Protein AF-A0A8J9T1Z0-F1 (afdb_monomer)

Organism: Phaeodactylum tricornutum (NCBI:txid2850)

Structure (mmCIF, N/CA/C/O backbone):
data_AF-A0A8J9T1Z0-F1
#
_entry.id   AF-A0A8J9T1Z0-F1
#
loop_
_atom_site.group_PDB
_atom_site.id
_atom_site.type_symbol
_atom_site.label_atom_id
_atom_site.label_alt_id
_atom_site.label_comp_id
_atom_site.label_asym_id
_atom_site.label_entity_id
_atom_site.label_seq_id
_atom_site.pdbx_PDB_ins_code
_atom_site.Cartn_x
_atom_site.Cartn_y
_atom_site.Cartn_z
_atom_site.occupancy
_atom_site.B_iso_or_equiv
_atom_site.auth_seq_id
_atom_site.auth_comp_id
_atom_site.auth_asym_id
_atom_site.auth_atom_id
_atom_site.pdbx_PDB_model_num
ATOM 1 N N . MET A 1 1 ? -15.928 12.751 5.047 1.00 44.53 1 MET A N 1
ATOM 2 C CA . MET A 1 1 ? -15.311 11.433 4.770 1.00 44.53 1 MET A CA 1
ATOM 3 C C . MET A 1 1 ? -16.277 10.683 3.867 1.00 44.53 1 MET A C 1
ATOM 5 O O . MET A 1 1 ? -17.311 10.266 4.357 1.00 44.53 1 MET A O 1
ATOM 9 N N . GLY A 1 2 ? -16.036 10.655 2.553 1.00 60.00 2 GLY A N 1
ATOM 10 C CA . GLY A 1 2 ? -17.074 10.353 1.551 1.00 60.00 2 GLY A CA 1
ATOM 11 C C . GLY A 1 2 ? -16.648 9.353 0.478 1.00 60.00 2 GLY A C 1
ATOM 12 O O . GLY A 1 2 ? -17.014 9.526 -0.676 1.00 60.00 2 GLY A O 1
ATOM 13 N N . PHE A 1 3 ? -15.848 8.345 0.841 1.00 66.69 3 PHE A N 1
ATOM 14 C CA . PHE A 1 3 ? -15.470 7.265 -0.082 1.00 66.69 3 PHE A CA 1
ATOM 15 C C . PHE A 1 3 ? -16.540 6.177 -0.177 1.00 66.69 3 PHE A C 1
ATOM 17 O O . PHE A 1 3 ? -16.734 5.604 -1.241 1.00 66.69 3 PHE A O 1
ATOM 24 N N . LEU A 1 4 ? -17.263 5.921 0.914 1.00 70.19 4 LEU A N 1
ATOM 25 C CA . LEU A 1 4 ? -18.375 4.978 0.958 1.00 70.19 4 LEU A CA 1
ATOM 26 C C . LEU A 1 4 ? -19.658 5.766 1.205 1.00 70.19 4 LEU A C 1
ATOM 28 O O . LEU A 1 4 ? -19.759 6.481 2.201 1.00 70.19 4 LEU A O 1
ATOM 32 N N . LYS A 1 5 ? -20.610 5.671 0.273 1.00 67.06 5 LYS A N 1
ATOM 33 C CA . LYS A 1 5 ? -21.947 6.269 0.432 1.00 67.06 5 LYS A CA 1
ATOM 34 C C . LYS A 1 5 ? -22.841 5.437 1.349 1.00 67.06 5 LYS A C 1
ATOM 36 O O . LYS A 1 5 ? -23.715 5.991 1.999 1.00 67.06 5 LYS A O 1
ATOM 41 N N . ASP A 1 6 ? -22.593 4.133 1.386 1.00 72.19 6 ASP A N 1
ATOM 42 C CA . ASP A 1 6 ? -23.284 3.165 2.224 1.00 72.19 6 ASP A CA 1
ATOM 43 C C . ASP A 1 6 ? -22.235 2.341 2.979 1.00 72.19 6 ASP A C 1
ATOM 45 O O . ASP A 1 6 ? -21.315 1.788 2.377 1.00 72.19 6 ASP A O 1
ATOM 49 N N . THR A 1 7 ? -22.335 2.314 4.304 1.00 71.62 7 THR A N 1
ATOM 50 C CA . THR A 1 7 ? -21.419 1.585 5.191 1.00 71.62 7 THR A CA 1
ATOM 51 C C . THR A 1 7 ? -21.951 0.207 5.590 1.00 71.62 7 THR A C 1
ATOM 53 O O . THR A 1 7 ? -21.254 -0.530 6.280 1.00 71.62 7 THR A O 1
ATOM 56 N N . THR A 1 8 ? -23.154 -0.166 5.143 1.00 70.56 8 THR A N 1
ATOM 57 C CA . THR A 1 8 ? -23.845 -1.415 5.518 1.00 70.56 8 THR A CA 1
ATOM 58 C C . THR A 1 8 ? -23.089 -2.672 5.075 1.00 70.56 8 THR A C 1
ATOM 60 O O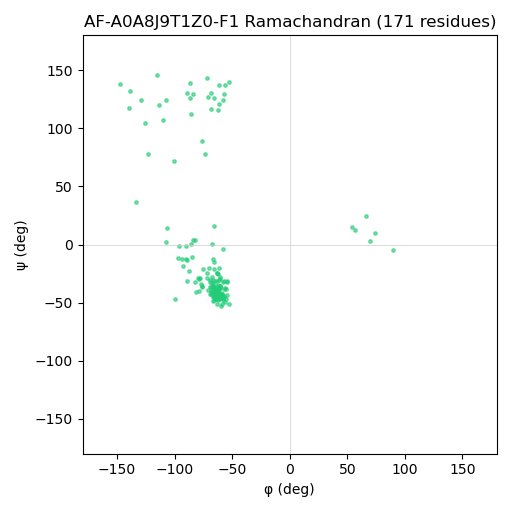 . THR A 1 8 ? -23.220 -3.726 5.684 1.00 70.56 8 THR A O 1
ATOM 63 N N . GLN A 1 9 ? -22.250 -2.569 4.040 1.00 71.38 9 GLN A N 1
ATOM 64 C CA . GLN A 1 9 ? -21.501 -3.699 3.471 1.00 71.38 9 GLN A CA 1
ATOM 65 C C . GLN A 1 9 ? -20.003 -3.683 3.819 1.00 71.38 9 GLN A C 1
ATOM 67 O O . GLN A 1 9 ? -19.216 -4.406 3.204 1.00 71.38 9 GLN A O 1
ATOM 72 N N . ILE A 1 10 ? -19.576 -2.870 4.795 1.00 78.62 10 ILE A N 1
ATOM 73 C CA . ILE A 1 10 ? -18.157 -2.781 5.195 1.00 78.62 10 ILE A CA 1
ATOM 74 C C . ILE A 1 10 ? -17.591 -4.154 5.577 1.00 78.62 10 ILE A C 1
ATOM 76 O O . ILE A 1 10 ? -16.461 -4.471 5.195 1.00 78.62 10 ILE A O 1
ATOM 80 N N . ASP A 1 11 ? -18.385 -4.988 6.247 1.00 82.75 11 ASP A N 1
ATOM 81 C CA . ASP A 1 11 ? -17.966 -6.321 6.693 1.00 82.75 11 ASP A CA 1
ATOM 82 C C . ASP A 1 11 ? -17.616 -7.258 5.526 1.00 82.75 11 ASP A C 1
ATOM 84 O O . ASP A 1 11 ? -16.784 -8.152 5.671 1.00 82.75 11 ASP A O 1
ATOM 88 N N . GLN A 1 12 ? -18.173 -7.011 4.336 1.00 81.38 12 GLN A N 1
ATOM 89 C CA . GLN A 1 12 ? -17.852 -7.756 3.116 1.00 81.38 12 GLN A CA 1
ATOM 90 C C . GLN A 1 12 ? -16.655 -7.172 2.353 1.00 81.38 12 GLN A C 1
ATOM 92 O O . GLN A 1 12 ? -16.010 -7.875 1.572 1.00 81.38 12 GLN A O 1
ATOM 97 N N . LEU A 1 13 ? -16.350 -5.887 2.550 1.00 80.31 13 LEU A N 1
ATOM 98 C CA . LEU A 1 13 ? -15.263 -5.195 1.857 1.00 80.31 13 LEU A CA 1
ATOM 99 C C . LEU A 1 13 ? -13.904 -5.476 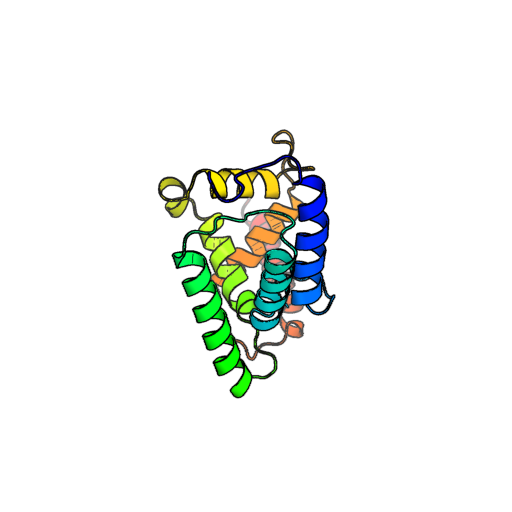2.500 1.00 80.31 13 LEU A C 1
ATOM 101 O O . LEU A 1 13 ? -12.918 -5.681 1.795 1.00 80.31 13 LEU A O 1
ATOM 105 N N . ILE A 1 14 ? -13.842 -5.492 3.832 1.00 85.75 14 ILE A N 1
ATOM 106 C CA . ILE A 1 14 ? -12.602 -5.738 4.581 1.00 85.75 14 ILE A CA 1
ATOM 107 C C . ILE A 1 14 ? -11.890 -7.032 4.142 1.00 85.75 14 ILE A C 1
ATOM 109 O O . ILE A 1 14 ? -10.693 -6.957 3.846 1.00 85.75 14 ILE A O 1
ATOM 113 N N . PRO A 1 15 ? -12.548 -8.209 4.077 1.00 88.75 15 PRO A N 1
ATOM 114 C CA . PRO A 1 15 ? -11.874 -9.439 3.663 1.00 88.75 15 PRO A CA 1
ATOM 115 C C . PRO A 1 15 ? -11.390 -9.378 2.209 1.00 88.75 15 PRO A C 1
ATOM 117 O O . PRO A 1 15 ? -10.296 -9.859 1.923 1.00 88.75 15 PRO A O 1
ATOM 120 N N . ARG A 1 16 ? -12.136 -8.719 1.313 1.00 86.12 16 ARG A N 1
ATOM 121 C CA . ARG A 1 16 ? -11.724 -8.518 -0.084 1.00 86.12 16 ARG A CA 1
ATOM 122 C C . ARG A 1 16 ? -10.502 -7.612 -0.203 1.00 86.12 16 ARG A C 1
ATOM 124 O O . ARG A 1 16 ? -9.533 -7.989 -0.844 1.00 86.12 16 ARG A O 1
ATOM 131 N N . LEU A 1 17 ? -10.500 -6.458 0.468 1.00 86.56 17 LEU A N 1
ATOM 132 C CA . LEU A 1 17 ? -9.339 -5.558 0.491 1.00 86.56 17 LEU A CA 1
ATOM 133 C C . LEU A 1 17 ? -8.103 -6.239 1.086 1.00 86.56 17 LEU A C 1
ATOM 135 O O . LEU A 1 17 ? -6.985 -6.011 0.627 1.00 86.56 17 LEU A O 1
ATOM 139 N N . ARG A 1 18 ? -8.294 -7.096 2.095 1.00 89.56 18 ARG A N 1
ATOM 140 C CA . ARG A 1 18 ? -7.214 -7.914 2.651 1.00 89.56 18 ARG A CA 1
ATOM 141 C C . ARG A 1 18 ? -6.672 -8.894 1.612 1.00 89.56 18 ARG A C 1
ATOM 143 O O . ARG A 1 18 ? -5.457 -8.978 1.469 1.00 89.56 18 ARG A O 1
ATOM 150 N N . ALA A 1 19 ? -7.544 -9.606 0.900 1.00 90.25 19 ALA A N 1
ATOM 151 C CA . ALA A 1 19 ? -7.144 -10.529 -0.161 1.00 90.25 19 ALA A CA 1
ATOM 152 C C . ALA A 1 19 ? -6.404 -9.799 -1.294 1.00 90.25 19 ALA A C 1
ATOM 154 O O . ALA A 1 19 ? -5.304 -10.205 -1.654 1.00 90.25 19 ALA A O 1
ATOM 155 N N . ALA A 1 20 ? -6.929 -8.661 -1.746 1.00 89.94 20 ALA A N 1
ATOM 156 C CA . ALA A 1 20 ? -6.295 -7.799 -2.739 1.00 89.94 20 ALA A CA 1
ATOM 157 C C . ALA A 1 20 ? -4.879 -7.375 -2.330 1.00 89.94 20 ALA A C 1
ATOM 159 O O . ALA A 1 20 ? -3.934 -7.494 -3.109 1.00 89.94 20 ALA A O 1
ATOM 160 N N . LEU A 1 21 ? -4.699 -6.924 -1.083 1.00 89.88 21 LEU A N 1
ATOM 161 C CA . LEU A 1 21 ? -3.375 -6.576 -0.561 1.00 89.88 21 LEU A CA 1
ATOM 162 C C . LEU A 1 21 ? -2.446 -7.796 -0.491 1.00 89.88 21 LEU A C 1
ATOM 164 O O . LEU A 1 21 ? -1.279 -7.690 -0.865 1.00 89.88 21 LEU A O 1
ATOM 168 N N . MET A 1 22 ? -2.944 -8.961 -0.068 1.00 92.94 22 MET A N 1
ATOM 169 C CA . MET A 1 22 ? -2.155 -10.198 -0.060 1.00 92.94 22 MET A CA 1
ATOM 170 C C . MET A 1 22 ? -1.707 -10.594 -1.472 1.00 92.94 22 MET A C 1
ATOM 172 O O . MET A 1 22 ? -0.519 -10.850 -1.690 1.00 92.94 22 MET A O 1
ATOM 176 N N . ASN A 1 23 ? -2.607 -10.565 -2.451 1.00 93.06 23 ASN A N 1
ATOM 177 C CA . ASN A 1 23 ? -2.304 -10.878 -3.848 1.00 93.06 23 ASN A CA 1
ATOM 178 C C . ASN A 1 23 ? -1.323 -9.868 -4.461 1.00 93.06 23 ASN A C 1
ATOM 180 O O . ASN A 1 23 ? -0.379 -10.253 -5.160 1.00 93.06 23 ASN A O 1
ATOM 184 N N . ALA A 1 24 ? -1.468 -8.582 -4.125 1.00 92.06 24 ALA A N 1
ATOM 185 C CA . ALA A 1 24 ? -0.556 -7.529 -4.560 1.00 92.06 24 ALA A CA 1
ATOM 186 C C . ALA A 1 24 ? 0.888 -7.747 -4.076 1.00 92.06 24 ALA A C 1
ATOM 188 O O . ALA A 1 24 ? 1.826 -7.345 -4.764 1.00 92.06 24 ALA A O 1
ATOM 189 N N . THR A 1 25 ? 1.078 -8.424 -2.937 1.00 91.62 25 THR A N 1
ATOM 190 C CA . THR A 1 25 ? 2.402 -8.836 -2.424 1.00 91.62 25 THR A CA 1
ATOM 191 C C . THR A 1 25 ? 2.903 -10.170 -2.988 1.00 91.62 25 THR A C 1
ATOM 193 O O . THR A 1 25 ? 3.968 -10.646 -2.606 1.00 91.62 25 THR A O 1
ATOM 196 N N . GLY A 1 26 ? 2.140 -10.822 -3.873 1.00 88.25 26 GLY A N 1
ATOM 197 C CA . GLY A 1 26 ? 2.443 -12.181 -4.331 1.00 88.25 26 GLY A CA 1
ATOM 198 C C . GLY A 1 26 ? 2.331 -13.235 -3.224 1.00 88.25 26 GLY A C 1
ATOM 199 O O . GLY A 1 26 ? 2.995 -14.263 -3.304 1.00 88.25 26 GLY A O 1
ATOM 200 N N . GLY A 1 27 ? 1.529 -12.968 -2.188 1.00 87.25 27 GLY A N 1
ATOM 201 C CA . GLY A 1 27 ? 1.297 -13.875 -1.064 1.00 87.25 27 GLY A CA 1
ATOM 202 C C . GLY A 1 27 ? 2.259 -13.719 0.117 1.00 87.25 27 GLY A C 1
ATOM 203 O O . GLY A 1 27 ? 2.039 -14.360 1.140 1.00 87.25 27 GLY A O 1
ATOM 204 N N . SER A 1 28 ? 3.288 -12.863 0.033 1.00 85.94 28 SER A N 1
ATOM 205 C CA . SER A 1 28 ? 4.247 -12.695 1.140 1.00 85.94 28 SER A CA 1
ATOM 206 C C . SER A 1 28 ? 3.663 -11.950 2.344 1.00 85.94 28 SER A C 1
ATOM 208 O O . SER A 1 28 ? 4.164 -12.088 3.459 1.00 85.94 28 SER A O 1
ATOM 210 N N . GLY A 1 29 ? 2.632 -11.128 2.124 1.00 82.81 29 GLY A N 1
ATOM 211 C CA . GLY A 1 29 ? 2.025 -10.273 3.145 1.00 82.81 29 GLY A CA 1
ATOM 212 C C . GLY A 1 29 ? 2.914 -9.110 3.598 1.00 82.81 29 GLY A C 1
ATOM 213 O O . GLY A 1 29 ? 2.522 -8.348 4.482 1.00 82.81 29 GLY A O 1
ATOM 214 N N . LYS A 1 30 ? 4.102 -8.937 3.004 1.00 83.88 30 LYS A N 1
ATOM 215 C CA . LYS A 1 30 ? 5.024 -7.851 3.344 1.00 83.88 30 LYS A CA 1
ATOM 216 C C . LYS A 1 30 ? 4.729 -6.618 2.501 1.00 83.88 30 LYS A C 1
ATOM 218 O O . LYS A 1 30 ? 4.710 -6.684 1.275 1.00 83.88 30 LYS A O 1
ATOM 223 N N . ALA A 1 31 ? 4.612 -5.457 3.145 1.00 82.56 31 ALA A N 1
ATOM 224 C CA . ALA A 1 31 ? 4.419 -4.181 2.449 1.00 82.56 31 ALA A CA 1
ATOM 225 C C . ALA A 1 31 ? 5.536 -3.885 1.425 1.00 82.56 31 ALA A C 1
ATOM 227 O O . ALA A 1 31 ? 5.284 -3.295 0.380 1.00 82.56 31 ALA A O 1
ATOM 228 N N . SER A 1 32 ? 6.761 -4.348 1.690 1.00 84.00 32 SER A N 1
ATOM 229 C CA . SER A 1 32 ? 7.918 -4.213 0.799 1.00 84.00 32 SER A CA 1
ATOM 230 C C . SER A 1 32 ? 7.802 -4.974 -0.523 1.00 84.00 32 SER A C 1
ATOM 232 O O . SER A 1 32 ? 8.600 -4.727 -1.424 1.00 84.00 32 SER A O 1
ATOM 234 N N . ASP A 1 33 ? 6.861 -5.907 -0.645 1.00 87.62 33 ASP A N 1
ATOM 235 C CA . ASP A 1 33 ? 6.716 -6.753 -1.835 1.00 87.62 33 ASP A CA 1
ATOM 236 C C . ASP A 1 33 ? 5.500 -6.373 -2.683 1.00 87.62 33 ASP A C 1
ATOM 238 O O . ASP A 1 33 ? 5.241 -7.000 -3.712 1.00 87.62 33 ASP A O 1
ATOM 242 N N . VAL A 1 34 ? 4.770 -5.328 -2.278 1.00 90.25 34 VAL A N 1
ATOM 243 C CA . VAL A 1 34 ? 3.631 -4.799 -3.028 1.00 90.25 34 VAL A CA 1
ATOM 244 C C . VAL A 1 34 ? 4.068 -4.418 -4.439 1.00 90.25 34 VAL A C 1
ATOM 246 O O . VAL A 1 34 ? 5.035 -3.682 -4.634 1.00 90.25 34 VAL A O 1
ATOM 249 N N . ASN A 1 35 ? 3.311 -4.901 -5.419 1.00 91.25 35 ASN A N 1
ATOM 250 C CA . ASN A 1 35 ? 3.383 -4.478 -6.807 1.00 91.25 35 ASN A CA 1
ATOM 251 C C . ASN A 1 35 ? 2.146 -3.643 -7.158 1.00 91.25 35 ASN A C 1
ATOM 253 O O . ASN A 1 35 ? 1.016 -4.110 -7.005 1.00 91.25 35 ASN A O 1
ATOM 257 N N . PHE A 1 36 ? 2.358 -2.425 -7.651 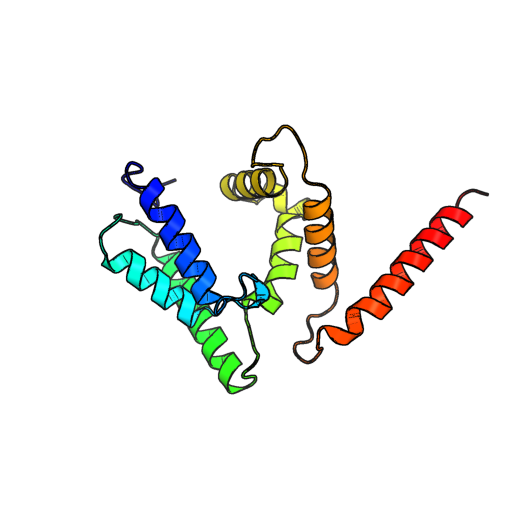1.00 91.38 36 PHE A N 1
ATOM 258 C CA . PHE A 1 36 ? 1.299 -1.476 -7.982 1.00 91.38 36 PHE A CA 1
ATOM 259 C C . PHE A 1 36 ? 0.428 -1.939 -9.146 1.00 91.38 36 PHE A C 1
ATOM 261 O O . PHE A 1 36 ? -0.780 -1.736 -9.092 1.00 91.38 36 PHE A O 1
ATOM 268 N N . ALA A 1 37 ? 0.993 -2.614 -10.151 1.00 90.75 37 ALA A N 1
ATOM 269 C CA . ALA A 1 37 ? 0.196 -3.143 -11.260 1.00 90.75 37 ALA A CA 1
ATOM 270 C C . ALA A 1 37 ? -0.804 -4.211 -10.783 1.00 90.75 37 ALA A C 1
ATOM 272 O O . ALA A 1 37 ? -1.983 -4.151 -11.128 1.00 90.75 37 ALA A O 1
ATOM 273 N N . ARG A 1 38 ? -0.359 -5.144 -9.929 1.00 92.25 38 ARG A N 1
ATOM 274 C CA . ARG A 1 38 ? -1.245 -6.128 -9.286 1.00 92.25 38 ARG A CA 1
ATOM 275 C C . ARG A 1 38 ? -2.245 -5.464 -8.349 1.00 92.25 38 ARG A C 1
ATOM 277 O O . ARG A 1 38 ? -3.424 -5.775 -8.421 1.00 92.25 38 ARG A O 1
ATOM 284 N N . LEU A 1 39 ? -1.794 -4.526 -7.513 1.00 90.56 39 LEU A N 1
ATOM 285 C CA . LEU A 1 39 ? -2.682 -3.786 -6.617 1.00 90.56 39 LEU A CA 1
ATOM 286 C C . LEU A 1 39 ? -3.790 -3.069 -7.397 1.00 90.56 39 LEU A C 1
ATOM 288 O O . LEU A 1 39 ? -4.945 -3.125 -6.995 1.00 90.56 39 LEU A O 1
ATOM 292 N N . GLN A 1 40 ? -3.454 -2.415 -8.510 1.00 89.19 40 GLN A N 1
ATOM 293 C CA . GLN A 1 40 ? -4.438 -1.745 -9.353 1.00 89.19 40 GLN A CA 1
ATOM 294 C C . GLN A 1 40 ? -5.439 -2.746 -9.945 1.00 89.19 40 GLN A C 1
ATOM 296 O O . GLN A 1 40 ? -6.634 -2.483 -9.888 1.00 89.19 40 GLN A O 1
ATOM 301 N N . ALA A 1 41 ? -4.978 -3.896 -10.448 1.00 90.50 41 ALA A N 1
ATOM 302 C CA . ALA A 1 41 ? -5.864 -4.932 -10.981 1.00 90.50 41 ALA A CA 1
ATOM 303 C C . ALA A 1 41 ? -6.861 -5.445 -9.925 1.00 90.50 41 ALA A C 1
ATOM 305 O O . ALA A 1 41 ? -8.061 -5.482 -10.186 1.00 90.50 41 ALA A O 1
ATOM 306 N N . GLU A 1 42 ? -6.380 -5.738 -8.715 1.00 90.19 42 GLU A N 1
ATOM 307 C CA . GLU A 1 42 ? -7.214 -6.195 -7.596 1.00 90.19 42 GLU A CA 1
ATOM 308 C C . GLU A 1 42 ? -8.234 -5.130 -7.154 1.00 90.19 42 GLU A C 1
ATOM 310 O O . GLU A 1 42 ? -9.386 -5.434 -6.845 1.00 90.19 42 GLU A O 1
ATOM 315 N N . LEU A 1 43 ? -7.836 -3.853 -7.139 1.00 85.62 43 LEU A N 1
ATOM 316 C CA . LEU A 1 43 ? -8.751 -2.749 -6.837 1.00 85.62 43 LEU A CA 1
ATOM 317 C C . LEU A 1 43 ? -9.796 -2.549 -7.946 1.00 85.6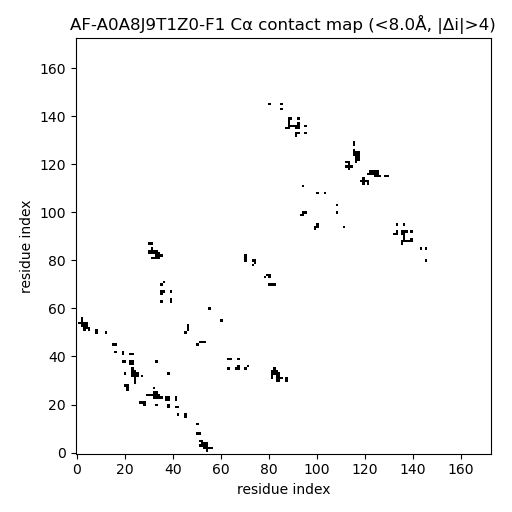2 43 LEU A C 1
ATOM 319 O O . LEU A 1 43 ? -10.953 -2.245 -7.644 1.00 85.62 43 LEU A O 1
ATOM 323 N N . ASP A 1 44 ? -9.410 -2.733 -9.209 1.00 85.25 44 ASP A N 1
ATOM 324 C CA . ASP A 1 44 ? -10.317 -2.661 -10.354 1.00 85.25 44 ASP A CA 1
ATOM 325 C C . ASP A 1 44 ? -11.344 -3.810 -10.329 1.00 85.25 44 ASP A C 1
ATOM 327 O O . ASP A 1 44 ? -12.511 -3.587 -10.659 1.00 85.25 44 ASP A O 1
ATOM 331 N N . ASP A 1 45 ? -10.946 -5.011 -9.896 1.00 86.50 45 ASP A N 1
ATOM 332 C CA . ASP A 1 45 ? -11.855 -6.144 -9.669 1.00 86.50 45 ASP A CA 1
ATOM 333 C C . ASP A 1 45 ? -12.875 -5.839 -8.566 1.00 86.50 45 ASP A C 1
ATOM 335 O O . ASP A 1 45 ? -14.083 -5.910 -8.806 1.00 86.50 45 ASP A O 1
ATOM 339 N N . ILE A 1 46 ? -12.412 -5.377 -7.398 1.00 81.75 46 ILE A N 1
ATOM 340 C CA . ILE A 1 46 ? -13.296 -4.972 -6.290 1.00 81.75 46 ILE A CA 1
ATOM 341 C C . ILE A 1 46 ? -14.294 -3.892 -6.737 1.00 81.75 46 ILE A C 1
ATOM 343 O O . ILE A 1 46 ? -15.451 -3.894 -6.311 1.00 81.75 46 ILE A O 1
ATOM 347 N N . SER A 1 47 ? -13.858 -2.969 -7.597 1.00 78.38 47 SER A N 1
ATOM 348 C CA . SER A 1 47 ? -14.699 -1.902 -8.148 1.00 78.38 47 SER A CA 1
ATOM 349 C C . SER A 1 47 ? -15.774 -2.431 -9.110 1.00 78.38 47 SER A C 1
ATOM 351 O O . SER A 1 47 ? -16.929 -2.003 -9.041 1.00 78.38 47 SER A O 1
ATOM 353 N N . ARG A 1 48 ? -15.428 -3.384 -9.991 1.00 77.81 48 ARG A N 1
ATOM 354 C CA . ARG A 1 48 ? -16.351 -3.967 -10.986 1.00 77.81 48 ARG A CA 1
ATOM 355 C C . ARG A 1 48 ? -17.482 -4.776 -10.371 1.00 77.81 48 ARG A C 1
ATOM 357 O O . ARG A 1 48 ? -18.581 -4.785 -10.922 1.00 77.81 48 ARG A O 1
ATOM 364 N N . GLU A 1 49 ? -17.236 -5.441 -9.247 1.00 69.19 49 GLU A N 1
ATOM 365 C CA . GLU A 1 49 ? -18.228 -6.314 -8.608 1.00 69.19 49 GLU A CA 1
ATOM 366 C C . GLU A 1 49 ? -19.449 -5.557 -8.038 1.00 69.19 49 GLU A C 1
ATOM 368 O O . GLU A 1 49 ? -20.348 -6.187 -7.487 1.00 69.19 49 GLU A O 1
ATOM 373 N N . ASN A 1 50 ? -19.522 -4.220 -8.163 1.00 62.38 50 ASN A N 1
ATOM 374 C CA . ASN A 1 50 ? -20.618 -3.369 -7.665 1.00 62.38 50 ASN A CA 1
ATOM 375 C C . ASN A 1 50 ? -20.935 -3.552 -6.168 1.00 62.38 50 ASN A C 1
ATOM 377 O O . ASN A 1 50 ? -21.971 -3.087 -5.694 1.00 62.38 50 ASN A O 1
ATOM 381 N N . VAL A 1 51 ? -20.036 -4.186 -5.409 1.00 59.41 51 VAL A N 1
ATOM 382 C CA . VAL A 1 51 ? -20.222 -4.507 -3.986 1.00 59.41 51 VAL A CA 1
ATOM 383 C C . VAL A 1 51 ? -20.421 -3.222 -3.185 1.00 59.41 51 VAL A C 1
ATOM 385 O O . VAL A 1 51 ? -21.241 -3.182 -2.280 1.00 59.41 51 VAL A O 1
ATOM 388 N N . LEU A 1 52 ? -19.744 -2.133 -3.563 1.00 58.00 52 LEU A N 1
ATOM 389 C CA . LEU A 1 52 ? -19.920 -0.805 -2.982 1.00 58.00 52 LEU A CA 1
ATOM 390 C C . LEU A 1 52 ? -19.682 0.269 -4.047 1.00 58.00 52 LEU A C 1
ATOM 392 O O . LEU A 1 52 ? -18.705 0.213 -4.792 1.00 58.00 52 LEU A O 1
ATOM 396 N N . ARG A 1 53 ? -20.524 1.312 -4.075 1.00 60.56 53 ARG A N 1
ATOM 397 C CA . ARG A 1 53 ? -20.277 2.515 -4.887 1.00 60.56 53 ARG A CA 1
ATOM 398 C C . ARG A 1 53 ? -19.164 3.339 -4.240 1.00 60.56 53 ARG A C 1
ATOM 400 O O . ARG A 1 53 ? -19.429 4.324 -3.545 1.00 60.56 53 ARG A O 1
ATOM 407 N N . PHE A 1 54 ? -17.928 2.899 -4.442 1.00 63.47 54 PHE A N 1
ATOM 408 C CA . PHE A 1 54 ? -16.745 3.582 -3.952 1.00 63.47 54 PHE A CA 1
ATOM 409 C C . PHE A 1 54 ? -16.583 4.897 -4.725 1.00 63.47 54 PHE A C 1
ATOM 411 O O . PHE A 1 54 ? -16.445 4.922 -5.945 1.00 63.47 54 PHE A O 1
ATOM 418 N N . SER A 1 55 ? -16.674 6.018 -4.020 1.00 66.62 55 SER A N 1
ATOM 419 C CA . SER A 1 55 ? -16.540 7.355 -4.589 1.00 66.62 55 SER A CA 1
ATOM 420 C C . SER A 1 55 ? -15.138 7.874 -4.301 1.00 66.62 55 SER A C 1
ATOM 422 O O . SER A 1 55 ? -14.956 8.747 -3.452 1.00 66.62 55 SER A O 1
ATOM 424 N N . THR A 1 56 ? -14.129 7.325 -4.982 1.00 70.12 56 THR A N 1
ATOM 425 C CA . THR A 1 56 ? -12.774 7.882 -4.914 1.00 70.12 56 THR A CA 1
ATOM 426 C C . THR A 1 56 ? -12.736 9.207 -5.667 1.00 70.12 56 THR A C 1
ATOM 428 O O . THR A 1 56 ? -13.106 9.242 -6.842 1.00 70.12 56 THR A O 1
ATOM 431 N N . PRO A 1 57 ? -12.261 10.303 -5.055 1.00 80.38 57 PRO A N 1
ATOM 432 C CA . PRO A 1 57 ? -11.924 11.496 -5.808 1.00 80.38 57 PRO A CA 1
ATOM 433 C C . PRO A 1 57 ? -10.956 11.170 -6.964 1.00 80.38 57 PRO A C 1
ATOM 435 O O . PRO A 1 57 ? -10.011 10.402 -6.752 1.00 80.38 57 PRO A O 1
ATOM 438 N N . PRO A 1 58 ? -11.131 11.773 -8.156 1.00 81.56 58 PRO A N 1
ATOM 439 C CA . PRO A 1 58 ? -10.366 11.418 -9.358 1.00 81.56 58 PRO A CA 1
ATOM 440 C C . PRO A 1 58 ? -8.844 11.472 -9.193 1.00 81.56 58 PRO A C 1
ATOM 442 O O . PRO A 1 58 ? -8.119 10.690 -9.807 1.00 81.56 58 PRO A O 1
ATOM 445 N N . PHE A 1 59 ? -8.344 12.369 -8.340 1.00 85.69 59 PHE A N 1
ATOM 446 C CA . PHE A 1 59 ? -6.909 12.539 -8.135 1.00 85.69 59 PHE A CA 1
ATOM 447 C C . PHE A 1 59 ? -6.223 11.278 -7.586 1.00 85.69 59 PHE A C 1
ATOM 449 O O . PHE A 1 59 ? -5.075 11.025 -7.934 1.00 85.69 59 PHE A O 1
ATOM 456 N N . PHE A 1 60 ? -6.905 10.440 -6.797 1.00 83.69 60 PHE A N 1
ATOM 457 C CA . PHE A 1 60 ? -6.315 9.184 -6.316 1.00 83.69 60 PHE A CA 1
ATOM 458 C C . PHE A 1 60 ? -6.079 8.189 -7.452 1.00 83.69 60 PHE A C 1
ATOM 460 O O . PHE A 1 60 ? -5.024 7.562 -7.495 1.00 83.69 60 PHE A O 1
ATOM 467 N N . THR A 1 61 ? -7.015 8.074 -8.397 1.00 84.81 61 THR A N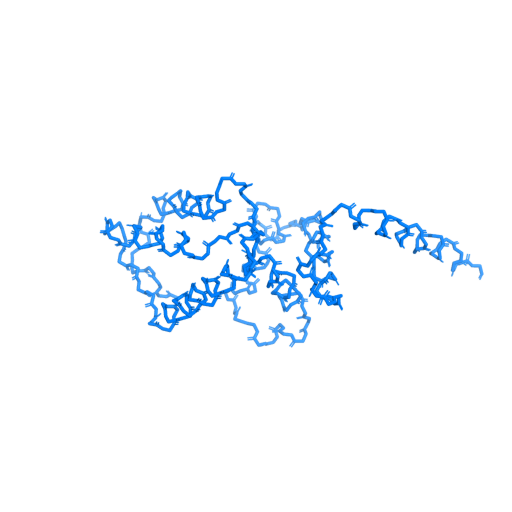 1
ATOM 468 C CA . THR A 1 61 ? -6.846 7.221 -9.582 1.00 84.81 61 THR A CA 1
ATOM 469 C C . THR A 1 61 ? -5.669 7.696 -10.425 1.00 84.81 61 THR A C 1
ATOM 471 O O . THR A 1 61 ? -4.872 6.885 -10.890 1.00 84.81 61 THR A O 1
ATOM 474 N N . VAL A 1 62 ? -5.514 9.014 -10.577 1.00 89.81 62 VAL A N 1
ATOM 475 C CA . VAL A 1 62 ? -4.371 9.604 -11.286 1.00 89.81 62 VAL A CA 1
ATOM 476 C C . VAL A 1 62 ? -3.056 9.277 -10.576 1.00 89.81 62 VAL A C 1
ATOM 478 O O . VAL A 1 62 ? -2.107 8.854 -11.236 1.00 89.81 62 VAL A O 1
ATOM 481 N N . ILE A 1 63 ? -3.004 9.404 -9.246 1.00 90.19 63 ILE A N 1
ATOM 482 C CA . ILE A 1 63 ? -1.825 9.039 -8.448 1.00 90.19 63 ILE A CA 1
ATOM 483 C C . ILE A 1 63 ? -1.487 7.555 -8.638 1.00 90.19 63 ILE A C 1
ATOM 485 O O . IL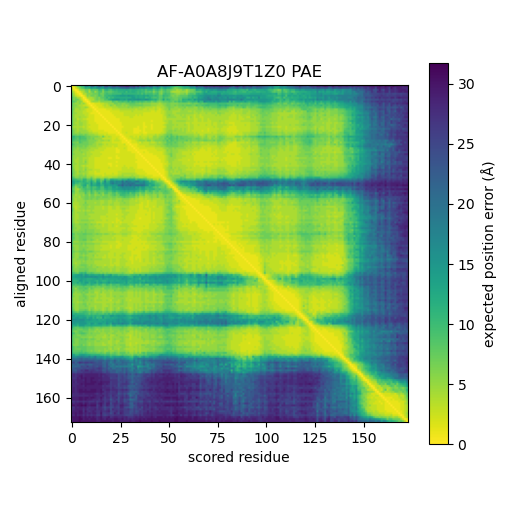E A 1 63 ? -0.366 7.244 -9.030 1.00 90.19 63 ILE A O 1
ATOM 489 N N . ILE A 1 64 ? -2.443 6.640 -8.440 1.00 88.00 64 ILE A N 1
ATOM 490 C CA . ILE A 1 64 ? -2.217 5.187 -8.570 1.00 88.00 64 ILE A CA 1
ATOM 491 C C . ILE A 1 64 ? -1.742 4.824 -9.980 1.00 88.00 64 ILE A C 1
ATOM 493 O O . ILE A 1 64 ? -0.776 4.075 -10.132 1.00 88.00 64 ILE A O 1
ATOM 497 N N . ARG A 1 65 ? -2.366 5.389 -11.018 1.00 89.25 65 ARG A N 1
ATOM 498 C CA . ARG A 1 65 ? -1.966 5.153 -12.410 1.00 89.25 65 ARG A CA 1
ATOM 499 C C . ARG A 1 65 ? -0.549 5.660 -12.682 1.00 89.25 65 ARG A C 1
ATOM 501 O O . ARG A 1 65 ? 0.219 4.981 -13.355 1.00 89.25 65 ARG A O 1
ATOM 508 N N . SER A 1 66 ? -0.193 6.821 -12.136 1.00 94.62 66 SER A N 1
ATOM 509 C CA . SER A 1 66 ? 1.153 7.389 -12.274 1.00 94.62 66 SER A CA 1
ATOM 510 C C . SER A 1 66 ? 2.195 6.499 -11.594 1.00 94.62 66 SER A C 1
ATOM 512 O O . SER A 1 66 ? 3.206 6.169 -12.205 1.00 94.62 66 SER A O 1
ATOM 514 N N . LEU A 1 67 ? 1.924 6.033 -10.369 1.00 93.31 67 LEU A N 1
ATOM 515 C CA . LEU A 1 67 ? 2.802 5.111 -9.638 1.00 93.31 67 LEU A CA 1
ATOM 516 C C . LEU A 1 67 ? 2.957 3.769 -10.365 1.00 93.31 67 LEU A C 1
ATOM 518 O O . LEU A 1 67 ? 4.064 3.249 -10.446 1.00 93.31 67 LEU A O 1
ATOM 522 N N . THR A 1 68 ? 1.877 3.246 -10.947 1.00 93.12 68 THR A N 1
ATOM 523 C CA . THR A 1 68 ? 1.896 1.997 -11.723 1.00 93.12 68 THR A CA 1
ATOM 524 C C . THR A 1 68 ? 2.769 2.116 -12.970 1.00 93.12 68 THR A C 1
ATOM 526 O O . THR A 1 68 ? 3.561 1.220 -13.251 1.00 93.12 68 THR A O 1
ATOM 529 N N . ILE A 1 69 ? 2.675 3.233 -13.698 1.00 94.25 69 ILE A N 1
ATOM 530 C CA . ILE A 1 69 ? 3.526 3.490 -14.868 1.00 94.25 69 ILE A CA 1
ATOM 531 C C . ILE A 1 69 ? 4.991 3.628 -14.442 1.00 94.25 69 ILE A C 1
ATOM 533 O O . ILE A 1 69 ? 5.859 3.002 -15.045 1.00 94.25 69 ILE A O 1
ATOM 537 N N . LEU A 1 70 ? 5.269 4.409 -13.392 1.00 93.56 70 LEU A N 1
ATOM 538 C CA . LEU A 1 70 ? 6.632 4.601 -12.887 1.00 93.56 70 LEU A CA 1
ATOM 539 C C . LEU A 1 70 ? 7.259 3.283 -12.413 1.00 93.56 70 LEU A C 1
ATOM 541 O O . LEU A 1 70 ? 8.414 3.012 -12.737 1.00 93.56 70 LEU A O 1
ATOM 545 N N . GLU A 1 71 ? 6.505 2.443 -11.698 1.00 92.25 71 GLU A N 1
ATOM 546 C CA . GLU A 1 71 ? 6.976 1.114 -11.295 1.00 92.25 71 GLU A CA 1
ATOM 547 C C . GLU A 1 71 ? 7.211 0.212 -12.515 1.00 92.25 71 GLU A C 1
ATOM 549 O O . GLU A 1 71 ? 8.229 -0.471 -12.574 1.00 92.25 71 GLU A O 1
ATOM 554 N N . GLY A 1 72 ? 6.333 0.254 -13.521 1.00 92.56 72 GLY A N 1
ATOM 555 C CA . GLY A 1 72 ? 6.510 -0.489 -14.772 1.00 92.56 72 GLY A CA 1
ATOM 556 C C . GLY A 1 72 ? 7.784 -0.106 -15.530 1.00 92.56 72 GLY A C 1
ATOM 557 O O . GLY A 1 72 ? 8.501 -0.979 -16.015 1.00 92.56 72 GLY A O 1
ATOM 558 N N . VAL A 1 73 ? 8.105 1.190 -15.591 1.00 94.00 73 VAL A N 1
ATOM 559 C CA . VAL A 1 73 ? 9.352 1.676 -16.204 1.00 94.00 73 VAL A CA 1
ATOM 560 C C . VAL A 1 73 ? 10.563 1.210 -15.398 1.00 94.00 73 VAL A C 1
ATOM 562 O O . VAL A 1 73 ? 11.513 0.695 -15.982 1.00 94.00 73 VAL A O 1
ATOM 565 N N . ALA A 1 74 ? 10.525 1.318 -14.070 1.00 91.31 74 ALA A N 1
ATOM 566 C CA . ALA A 1 74 ? 11.616 0.859 -13.211 1.00 91.31 74 ALA A CA 1
ATOM 567 C C . ALA A 1 74 ? 11.865 -0.656 -13.338 1.00 91.31 74 ALA A C 1
ATOM 569 O O . ALA A 1 74 ? 13.018 -1.079 -13.396 1.00 91.31 74 ALA A O 1
ATOM 570 N N . LEU A 1 75 ? 10.803 -1.456 -13.487 1.00 91.19 75 LEU A N 1
ATOM 571 C CA . LEU A 1 75 ? 10.892 -2.905 -13.704 1.00 91.19 75 LEU A CA 1
ATOM 572 C C . LEU A 1 75 ? 11.608 -3.300 -15.003 1.00 91.19 75 LEU A C 1
ATOM 574 O O . LEU A 1 75 ? 12.156 -4.397 -15.076 1.00 91.19 75 LEU A O 1
ATOM 578 N N . SER A 1 76 ? 11.625 -2.430 -16.021 1.00 90.44 76 SER A N 1
ATOM 579 C CA . SER A 1 76 ? 12.400 -2.679 -17.246 1.00 90.44 76 SER A CA 1
ATOM 580 C C . SER A 1 76 ? 13.916 -2.584 -17.042 1.00 90.44 76 SER A C 1
ATOM 582 O O . SER A 1 76 ? 14.670 -3.136 -17.840 1.00 90.44 76 SER A O 1
ATOM 584 N N . VAL A 1 77 ? 14.356 -1.905 -15.977 1.00 93.44 77 VAL A N 1
ATOM 585 C CA . VAL A 1 77 ? 15.771 -1.732 -15.620 1.00 93.44 77 VAL A CA 1
ATOM 586 C C . VAL A 1 77 ? 16.173 -2.721 -14.528 1.00 93.44 77 VAL A C 1
ATOM 588 O O . VAL A 1 77 ? 17.194 -3.390 -14.650 1.00 93.44 77 VAL A O 1
ATOM 591 N N . ASP A 1 78 ? 15.359 -2.834 -13.478 1.00 91.12 78 ASP A N 1
ATOM 592 C CA . ASP A 1 78 ? 15.551 -3.766 -12.367 1.00 91.12 78 ASP A CA 1
ATOM 593 C C . ASP A 1 78 ? 14.286 -4.625 -12.168 1.00 91.12 78 ASP A C 1
ATOM 595 O O . ASP A 1 78 ? 13.300 -4.153 -11.594 1.00 91.12 78 ASP A O 1
ATOM 599 N N . PRO A 1 79 ? 14.299 -5.907 -12.582 1.00 89.25 79 PRO A N 1
ATOM 600 C CA . PRO A 1 79 ? 13.162 -6.812 -12.407 1.00 89.25 79 PRO A CA 1
ATOM 601 C C . PRO A 1 79 ? 12.763 -7.058 -10.942 1.00 89.25 79 PRO A C 1
ATOM 603 O O . PRO A 1 79 ? 11.640 -7.497 -10.676 1.00 89.25 79 PRO A O 1
ATOM 606 N N . ALA A 1 80 ? 13.665 -6.806 -9.987 1.00 87.38 80 ALA A N 1
ATOM 607 C CA . ALA A 1 80 ? 13.411 -6.952 -8.556 1.00 87.38 80 ALA A CA 1
ATOM 608 C C . ALA A 1 80 ? 12.870 -5.666 -7.904 1.00 87.38 80 ALA A C 1
ATOM 610 O O . ALA A 1 80 ? 12.563 -5.674 -6.701 1.00 87.38 80 ALA A O 1
ATOM 611 N N . PHE A 1 81 ? 12.716 -4.587 -8.680 1.00 87.75 81 PHE A N 1
ATOM 612 C CA . PHE A 1 81 ? 12.262 -3.294 -8.190 1.00 87.75 81 PHE A CA 1
ATOM 613 C C . PHE A 1 81 ? 10.853 -3.370 -7.589 1.00 87.75 81 PHE A C 1
ATOM 615 O O . PHE A 1 81 ? 9.934 -3.994 -8.130 1.00 87.75 81 PHE A O 1
ATOM 622 N N . LYS A 1 82 ? 10.676 -2.695 -6.451 1.00 87.19 82 LYS A N 1
ATOM 623 C CA . LYS A 1 82 ? 9.389 -2.514 -5.769 1.00 87.19 82 LYS A CA 1
ATOM 624 C C . LYS A 1 82 ? 9.314 -1.093 -5.246 1.00 87.19 82 LYS A C 1
ATOM 626 O O . LYS A 1 82 ? 10.092 -0.722 -4.365 1.00 87.19 82 LYS A O 1
ATOM 631 N N . LEU A 1 83 ? 8.358 -0.307 -5.738 1.00 90.06 83 LEU A N 1
ATOM 632 C CA . LEU A 1 83 ? 8.277 1.108 -5.376 1.00 90.06 83 LEU A CA 1
ATOM 633 C C . LEU A 1 83 ? 8.010 1.288 -3.875 1.00 90.06 83 LEU A C 1
ATOM 635 O O . LEU A 1 83 ? 8.653 2.103 -3.212 1.00 90.06 83 LEU A O 1
ATOM 639 N N . VAL A 1 84 ? 7.097 0.480 -3.322 1.00 89.50 84 VAL A N 1
ATOM 640 C CA . VAL A 1 84 ? 6.748 0.538 -1.894 1.00 89.50 84 VAL A CA 1
ATOM 641 C C . VAL A 1 84 ? 7.951 0.208 -1.014 1.00 89.50 84 VAL A C 1
ATOM 643 O O . VAL A 1 84 ? 8.120 0.839 0.022 1.00 89.50 84 VAL A O 1
ATOM 646 N N . ARG A 1 85 ? 8.836 -0.706 -1.432 1.00 87.94 85 ARG A N 1
ATOM 647 C CA . ARG A 1 85 ? 10.043 -1.063 -0.667 1.00 87.94 85 ARG A CA 1
ATOM 648 C C . ARG A 1 85 ? 10.930 0.148 -0.389 1.00 87.94 85 ARG A C 1
ATOM 650 O O . ARG A 1 85 ? 11.371 0.321 0.743 1.00 87.94 85 ARG A O 1
ATOM 657 N N . GLY A 1 86 ? 11.162 0.982 -1.402 1.00 85.31 86 GLY A N 1
ATOM 658 C CA . GLY A 1 86 ? 11.965 2.198 -1.261 1.00 85.31 86 GLY A CA 1
ATOM 659 C C . GLY A 1 86 ? 11.223 3.338 -0.562 1.00 85.31 86 GLY A C 1
ATOM 660 O O . GLY A 1 86 ? 11.815 4.074 0.224 1.00 85.31 86 GLY A O 1
ATOM 661 N N . ALA A 1 87 ? 9.917 3.473 -0.803 1.00 87.88 87 ALA A N 1
ATOM 662 C CA . ALA A 1 87 ? 9.124 4.571 -0.251 1.00 87.88 87 ALA A CA 1
ATOM 663 C C . ALA A 1 87 ? 8.703 4.355 1.214 1.00 87.88 87 ALA A C 1
ATOM 665 O O . ALA A 1 87 ? 8.530 5.327 1.951 1.00 87.88 87 ALA A O 1
ATOM 666 N N . TYR A 1 88 ? 8.532 3.104 1.653 1.00 87.25 88 TYR A N 1
ATOM 667 C CA . TYR A 1 88 ? 7.949 2.782 2.958 1.00 87.25 88 TYR A CA 1
ATOM 668 C C . TYR A 1 88 ? 8.715 3.388 4.148 1.00 87.25 88 TYR A C 1
ATOM 670 O O . TYR A 1 88 ? 8.070 4.034 4.978 1.00 87.25 88 TYR A O 1
ATOM 678 N N . PRO A 1 89 ? 10.060 3.302 4.221 1.00 87.62 89 PRO A N 1
ATOM 679 C CA . PRO A 1 89 ? 10.839 3.987 5.255 1.00 87.62 89 PRO A CA 1
ATOM 680 C C . PRO A 1 89 ? 10.573 5.497 5.312 1.00 87.62 89 PRO A C 1
ATOM 682 O O . PRO A 1 89 ? 10.410 6.065 6.391 1.00 87.62 89 PRO A O 1
ATOM 685 N N . TYR A 1 90 ? 10.512 6.151 4.149 1.00 86.25 90 TYR A N 1
ATOM 686 C CA . TYR A 1 90 ? 10.310 7.595 4.053 1.00 86.25 90 TYR A CA 1
ATOM 687 C C . TYR A 1 90 ? 8.914 8.005 4.533 1.00 86.25 90 TYR A C 1
ATOM 689 O O . TYR A 1 90 ? 8.785 8.927 5.337 1.00 86.25 90 TYR A O 1
ATOM 697 N N . VAL A 1 91 ? 7.880 7.271 4.107 1.00 86.75 91 VAL A N 1
ATOM 698 C CA . VAL A 1 91 ? 6.495 7.500 4.545 1.00 86.75 91 VAL A CA 1
ATOM 699 C C . VAL A 1 91 ? 6.362 7.306 6.055 1.00 86.75 91 VAL A C 1
ATOM 701 O O . VAL A 1 91 ? 5.722 8.120 6.716 1.00 86.75 91 VAL A O 1
ATOM 704 N N . LEU A 1 92 ? 6.992 6.270 6.621 1.00 87.69 92 LEU A N 1
ATOM 705 C CA . LEU A 1 92 ? 7.000 6.059 8.070 1.00 87.69 92 LEU A CA 1
ATOM 706 C C . LEU A 1 92 ? 7.704 7.194 8.812 1.00 87.69 92 LEU A C 1
ATOM 708 O O . LEU A 1 92 ? 7.193 7.648 9.832 1.00 87.69 92 LEU A O 1
ATOM 712 N N . ARG A 1 93 ? 8.837 7.686 8.299 1.00 87.31 93 ARG A N 1
ATOM 713 C CA . ARG A 1 93 ? 9.527 8.835 8.897 1.00 87.31 93 ARG A CA 1
ATOM 714 C C . ARG A 1 93 ? 8.616 10.053 8.942 1.00 87.31 93 ARG A C 1
ATOM 716 O O . ARG A 1 93 ? 8.427 10.613 10.012 1.00 87.31 93 ARG A O 1
ATOM 723 N N . GLN A 1 94 ? 8.005 10.399 7.813 1.00 84.88 94 GLN A N 1
ATOM 724 C CA . GLN A 1 94 ? 7.090 11.535 7.720 1.00 84.88 94 GLN A CA 1
ATOM 725 C C . GLN A 1 94 ? 5.870 11.377 8.641 1.00 84.88 94 GLN A C 1
ATOM 727 O O . GLN A 1 94 ? 5.394 12.338 9.235 1.00 84.88 94 GLN A O 1
ATOM 732 N N . LEU A 1 95 ? 5.367 10.150 8.797 1.00 86.44 95 LEU A N 1
ATOM 733 C CA . LEU A 1 95 ? 4.232 9.867 9.672 1.00 86.44 95 LEU A CA 1
ATOM 734 C C . LEU A 1 95 ? 4.577 10.033 11.164 1.00 86.44 95 LEU A C 1
ATOM 736 O O . LEU A 1 95 ? 3.704 10.382 11.956 1.00 86.44 95 LEU A O 1
ATOM 740 N N . LEU A 1 96 ? 5.832 9.782 11.547 1.00 85.94 96 LEU A N 1
ATOM 741 C CA . LEU A 1 96 ? 6.325 9.888 12.926 1.00 85.94 96 LEU A CA 1
ATOM 742 C C . LEU A 1 96 ? 6.935 11.263 13.249 1.00 85.94 96 LEU A C 1
ATOM 744 O O . LEU A 1 96 ? 7.063 11.606 14.424 1.00 85.94 96 LEU A O 1
ATOM 748 N N . SER A 1 97 ? 7.303 12.036 12.226 1.00 83.56 97 SER A N 1
ATOM 749 C CA . SER A 1 97 ? 7.938 13.349 12.333 1.00 83.56 97 SER A CA 1
ATOM 750 C C . SER A 1 97 ? 7.037 14.370 13.052 1.00 83.56 97 SER A C 1
ATOM 752 O O . SER A 1 97 ? 5.932 14.650 12.576 1.00 83.56 97 SER A O 1
ATOM 754 N N . PRO A 1 98 ? 7.479 14.961 14.183 1.00 69.19 98 PRO A N 1
ATOM 755 C CA . PRO A 1 98 ? 6.722 15.979 14.919 1.00 69.19 98 PRO A CA 1
ATOM 756 C C . PRO A 1 98 ? 6.355 17.203 14.071 1.00 69.19 98 PRO A C 1
ATOM 758 O O . PRO A 1 98 ? 5.250 17.733 14.185 1.00 69.19 98 PRO A O 1
ATOM 761 N N . GLU A 1 99 ? 7.265 17.628 13.194 1.00 71.50 99 GLU A N 1
ATOM 762 C CA . GLU A 1 99 ? 7.114 18.776 12.297 1.00 71.50 99 GLU A CA 1
ATOM 763 C C . GLU A 1 99 ? 5.941 18.632 11.316 1.00 71.50 99 GLU A C 1
ATOM 765 O O . GLU A 1 99 ? 5.298 19.622 10.953 1.00 71.50 99 GLU A O 1
ATOM 770 N N . ASP A 1 100 ? 5.611 17.397 10.942 1.00 69.69 100 ASP A N 1
ATOM 771 C CA . ASP A 1 100 ? 4.545 17.091 9.994 1.00 69.69 100 ASP A CA 1
ATOM 772 C C . ASP A 1 100 ? 3.182 16.918 10.679 1.00 69.69 100 ASP A C 1
ATOM 774 O O . ASP A 1 100 ? 2.144 16.979 10.014 1.00 69.69 100 ASP A O 1
ATOM 778 N N . GLN A 1 101 ? 3.141 16.783 12.012 1.00 70.12 101 GLN A N 1
ATOM 779 C CA . GLN A 1 101 ? 1.900 16.534 12.757 1.00 70.12 101 GLN A CA 1
ATOM 780 C C . GLN A 1 101 ? 0.865 17.645 12.584 1.00 70.12 101 GLN A C 1
ATOM 782 O O . GLN A 1 101 ? -0.322 17.352 12.442 1.00 70.12 101 GLN A O 1
ATOM 787 N N . VAL A 1 102 ? 1.304 18.906 12.524 1.00 70.44 102 VAL A N 1
ATOM 788 C CA . VAL A 1 102 ? 0.418 20.075 12.366 1.00 70.44 102 VAL A CA 1
ATOM 789 C C . VAL A 1 102 ? -0.266 20.093 10.993 1.00 70.44 102 VAL A C 1
ATOM 791 O O . VAL A 1 102 ? -1.387 20.581 10.862 1.00 70.44 102 VAL A O 1
ATOM 794 N N . ARG A 1 103 ? 0.387 19.545 9.961 1.00 76.00 103 ARG A N 1
ATOM 795 C CA . ARG A 1 103 ? -0.129 19.500 8.579 1.00 76.00 103 ARG A CA 1
ATOM 796 C C . ARG A 1 103 ? -0.799 18.168 8.243 1.00 76.00 103 ARG A C 1
ATOM 798 O O . ARG A 1 103 ? -1.455 18.054 7.207 1.00 76.00 103 ARG A O 1
ATOM 805 N N . MET A 1 104 ? -0.636 17.162 9.099 1.00 80.31 104 MET A N 1
ATOM 806 C CA . MET A 1 104 ? -1.150 15.821 8.878 1.00 80.31 104 MET A CA 1
ATOM 807 C C . MET A 1 104 ? -2.686 15.800 8.948 1.00 80.31 104 MET A C 1
ATOM 809 O O . MET A 1 104 ? -3.262 16.267 9.933 1.00 80.31 104 MET A O 1
ATOM 813 N N . PRO A 1 105 ? -3.380 15.200 7.963 1.00 85.38 105 PRO A N 1
ATOM 814 C CA . PRO A 1 105 ? -4.824 15.023 8.039 1.00 85.38 105 PRO A CA 1
ATOM 815 C C . PRO A 1 105 ? -5.230 14.258 9.306 1.00 85.38 105 PRO A C 1
ATOM 817 O O . PRO A 1 105 ? -4.650 13.218 9.618 1.00 85.38 105 PRO A O 1
ATOM 820 N N . ALA A 1 106 ? -6.291 14.700 9.988 1.00 86.12 106 ALA A N 1
ATOM 821 C CA . ALA A 1 106 ? -6.787 14.055 11.212 1.00 86.12 106 ALA A CA 1
ATOM 822 C C . ALA A 1 106 ? -7.087 12.551 11.029 1.00 86.12 106 ALA A C 1
ATOM 824 O O . ALA A 1 106 ? -6.900 11.747 11.940 1.00 86.12 106 ALA A O 1
ATOM 825 N N . ALA A 1 107 ? -7.510 12.155 9.825 1.00 82.75 107 ALA A N 1
ATOM 826 C CA . ALA A 1 107 ? -7.711 10.757 9.447 1.00 82.75 107 ALA A CA 1
ATOM 827 C C . ALA A 1 107 ? -6.431 9.918 9.587 1.00 82.75 107 ALA A C 1
ATOM 829 O O . ALA A 1 107 ? -6.472 8.794 10.084 1.00 82.75 107 ALA A O 1
ATOM 830 N N . LEU A 1 108 ? -5.303 10.481 9.156 1.00 84.88 108 LEU A N 1
ATOM 831 C CA . LEU A 1 108 ? -4.005 9.823 9.155 1.00 84.88 108 LEU A CA 1
ATOM 832 C C . LEU A 1 108 ? -3.408 9.786 10.567 1.00 84.88 108 LEU A C 1
ATOM 834 O O . LEU A 1 108 ? -2.877 8.755 10.966 1.00 84.88 108 LEU A O 1
ATOM 838 N N . GLN A 1 109 ? -3.612 10.838 11.366 1.00 86.00 109 GLN A N 1
ATOM 839 C CA . GLN A 1 109 ? -3.275 10.820 12.795 1.00 86.00 109 GLN A CA 1
ATOM 840 C C . GLN A 1 109 ? -4.054 9.725 13.541 1.00 86.00 109 GLN A C 1
ATOM 842 O O . GLN A 1 109 ? -3.481 8.964 14.320 1.00 86.00 109 GLN A O 1
ATOM 847 N N . LYS A 1 110 ? -5.364 9.607 13.279 1.00 87.00 110 LYS A N 1
ATOM 848 C CA . LYS A 1 110 ? -6.206 8.556 13.868 1.00 87.00 110 LYS A CA 1
ATOM 849 C C . LYS A 1 110 ? -5.761 7.161 13.429 1.00 87.00 110 LYS A C 1
ATOM 851 O O . LYS A 1 110 ? -5.756 6.240 14.241 1.00 87.00 110 LYS A O 1
ATOM 856 N N . LEU A 1 111 ? -5.370 7.007 12.164 1.00 86.44 111 LEU A N 1
ATOM 857 C CA . LEU A 1 111 ? -4.808 5.759 11.659 1.00 86.44 111 LEU A CA 1
ATOM 858 C C . LEU A 1 111 ? -3.500 5.412 12.375 1.00 86.44 111 LEU A C 1
ATOM 860 O O . LEU A 1 111 ? -3.373 4.291 12.847 1.00 86.44 111 LEU A O 1
ATOM 864 N N . LEU A 1 112 ? -2.566 6.359 12.508 1.00 87.75 112 LEU A N 1
ATOM 865 C CA . LEU A 1 112 ? -1.304 6.142 13.217 1.00 87.75 112 LEU A CA 1
ATOM 866 C C . LEU A 1 112 ? -1.541 5.703 14.664 1.00 87.75 112 LEU A C 1
ATOM 868 O O . LEU A 1 112 ? -0.975 4.700 15.088 1.00 87.75 112 LEU A O 1
ATOM 872 N N . LYS A 1 113 ? -2.419 6.400 15.396 1.00 87.50 113 LYS A N 1
ATOM 873 C CA . LYS A 1 113 ? -2.790 6.015 16.767 1.00 87.50 113 LYS A CA 1
ATOM 874 C C . LYS A 1 113 ? -3.313 4.585 16.819 1.00 87.50 113 LYS A C 1
ATOM 876 O O . LYS A 1 113 ? -2.812 3.790 17.597 1.00 87.50 113 LYS A O 1
ATOM 881 N N . ARG A 1 114 ? -4.253 4.239 15.934 1.00 87.25 114 ARG A N 1
ATOM 882 C CA . ARG A 1 114 ? -4.826 2.889 15.856 1.00 87.25 114 ARG A CA 1
ATOM 883 C C . ARG A 1 114 ? -3.803 1.826 15.454 1.00 87.25 114 ARG A C 1
ATOM 885 O O . ARG A 1 114 ? -3.943 0.671 15.837 1.00 87.25 114 ARG A O 1
ATOM 892 N N . LEU A 1 115 ? -2.810 2.190 14.646 1.00 86.69 115 LEU A N 1
ATOM 893 C CA . LEU A 1 115 ? -1.728 1.287 14.279 1.00 86.69 115 LEU A CA 1
ATOM 894 C C . LEU A 1 115 ? -0.801 1.034 15.460 1.00 86.69 115 LEU A C 1
ATOM 896 O O . LEU A 1 115 ? -0.385 -0.105 15.606 1.00 86.69 115 LEU A O 1
ATOM 900 N N . LEU A 1 116 ? -0.499 2.050 16.269 1.00 87.56 116 LEU A N 1
ATOM 901 C CA . LEU A 1 116 ? 0.406 1.972 17.419 1.00 87.56 116 LEU A CA 1
ATOM 902 C C . LEU A 1 116 ? -0.259 1.461 18.703 1.00 87.56 116 LEU A C 1
ATOM 904 O O . LEU A 1 116 ? 0.396 1.441 19.741 1.00 87.56 116 LEU A O 1
ATOM 908 N N . THR A 1 117 ? -1.531 1.066 18.662 1.00 88.19 117 THR A N 1
ATOM 909 C CA . THR A 1 117 ? -2.247 0.577 19.838 1.00 88.19 117 THR A CA 1
ATOM 910 C C . THR A 1 117 ? -2.658 -0.882 19.717 1.00 88.19 117 THR A C 1
ATOM 912 O O . THR A 1 117 ? -2.995 -1.381 18.637 1.00 88.19 117 THR A O 1
ATOM 915 N N . VAL A 1 118 ? -2.653 -1.579 20.853 1.00 82.25 118 VAL A N 1
ATOM 916 C CA . VAL A 1 118 ? -3.050 -2.987 20.930 1.00 82.25 118 VAL A CA 1
ATOM 917 C C . VAL A 1 118 ? -4.540 -3.099 20.599 1.00 82.25 118 VAL A C 1
ATOM 919 O O . VAL A 1 118 ? -5.377 -2.390 21.157 1.00 82.25 118 VAL A O 1
ATOM 922 N N . ASN A 1 119 ? -4.881 -3.951 19.628 1.00 76.06 119 ASN A N 1
ATOM 923 C CA . ASN A 1 119 ? -6.247 -4.132 19.108 1.00 76.06 119 ASN A CA 1
ATOM 924 C C . ASN A 1 119 ? -6.924 -2.849 18.576 1.00 76.06 119 ASN A C 1
ATOM 926 O O . ASN A 1 119 ? -8.122 -2.843 18.290 1.00 76.06 119 ASN A O 1
ATOM 930 N N . GLY A 1 120 ? -6.165 -1.765 18.385 1.00 66.88 120 GLY A N 1
ATOM 931 C CA . GLY A 1 120 ? -6.709 -0.470 17.994 1.00 66.88 120 GLY A CA 1
ATOM 932 C C . GLY A 1 120 ? -7.446 0.274 19.112 1.00 66.88 120 GLY A C 1
ATOM 933 O O . GLY A 1 120 ? -8.087 1.285 18.820 1.00 66.88 120 GLY A O 1
ATOM 934 N N . GLU A 1 121 ? -7.370 -0.194 20.362 1.00 74.00 121 GLU A N 1
ATOM 935 C CA . GLU A 1 121 ? -7.903 0.512 21.529 1.00 74.00 121 GLU A CA 1
ATOM 936 C C . GLU A 1 121 ? -6.846 1.482 22.062 1.00 74.00 121 GLU A C 1
ATOM 938 O O . GLU A 1 121 ? -5.738 1.070 22.373 1.00 74.00 121 GLU A O 1
ATOM 943 N N . GLU A 1 122 ? -7.160 2.772 22.215 1.00 71.19 122 GLU A N 1
ATOM 944 C CA . GLU A 1 122 ? -6.203 3.818 22.649 1.00 71.19 122 GLU A CA 1
ATOM 945 C C . GLU A 1 122 ? -5.682 3.668 24.099 1.00 71.19 122 GLU A C 1
ATOM 947 O O . GLU A 1 122 ? -5.143 4.611 24.672 1.00 71.19 122 GLU A O 1
ATOM 952 N N . ARG A 1 123 ? -5.855 2.494 24.714 1.00 72.56 123 ARG A N 1
ATOM 953 C CA . ARG A 1 123 ? -5.520 2.208 26.112 1.00 72.56 123 ARG A CA 1
ATOM 954 C C . ARG A 1 123 ? -4.090 1.719 26.300 1.00 72.56 123 ARG A C 1
ATOM 956 O O . ARG A 1 123 ? -3.504 1.997 27.340 1.00 72.56 123 ARG A O 1
ATOM 963 N N . GLU A 1 124 ? -3.534 1.013 25.317 1.00 84.00 124 GLU A N 1
ATOM 964 C CA . GLU A 1 124 ? -2.202 0.419 25.420 1.00 84.00 124 GLU A CA 1
ATOM 965 C C . GLU A 1 124 ? -1.418 0.585 24.117 1.00 84.00 124 GLU A C 1
ATOM 967 O O . GLU A 1 124 ? -1.929 0.321 23.026 1.00 84.00 124 GLU A O 1
ATOM 972 N N . ILE A 1 125 ? -0.171 1.043 24.244 1.00 86.69 125 ILE A N 1
ATOM 973 C CA . ILE A 1 125 ? 0.751 1.235 23.123 1.00 86.69 125 ILE A CA 1
ATOM 974 C C . ILE A 1 125 ? 1.439 -0.096 22.809 1.00 86.69 125 ILE A C 1
ATOM 976 O O . ILE A 1 125 ? 2.036 -0.718 23.685 1.00 86.69 125 ILE A O 1
ATOM 980 N N . ASP A 1 126 ? 1.417 -0.489 21.537 1.00 89.88 126 ASP A N 1
ATOM 981 C CA . ASP A 1 126 ? 2.215 -1.591 21.004 1.00 89.88 126 ASP A CA 1
ATOM 982 C C . ASP A 1 126 ? 3.673 -1.121 20.834 1.00 89.88 126 ASP A C 1
ATOM 984 O O . ASP A 1 126 ? 4.082 -0.578 19.799 1.00 89.88 126 ASP A O 1
ATOM 988 N N . TRP A 1 127 ? 4.461 -1.285 21.900 1.00 88.56 127 TRP A N 1
ATOM 989 C CA . TRP A 1 127 ? 5.866 -0.871 21.948 1.00 88.56 127 TRP A CA 1
ATOM 990 C C . TRP A 1 127 ? 6.751 -1.615 20.947 1.00 88.56 127 TRP A C 1
ATOM 992 O O . TRP A 1 127 ? 7.727 -1.046 20.449 1.00 88.56 127 TRP A O 1
ATOM 1002 N N . GLU A 1 128 ? 6.423 -2.868 20.633 1.00 89.19 128 GLU A N 1
ATOM 1003 C CA . GLU A 1 128 ? 7.144 -3.654 19.635 1.00 89.19 128 GLU A CA 1
ATOM 1004 C C . GLU A 1 128 ? 6.963 -3.046 18.245 1.00 89.19 128 GLU A C 1
ATOM 1006 O O . GLU A 1 128 ? 7.948 -2.766 17.554 1.00 89.19 128 GLU A O 1
ATOM 1011 N N . ARG A 1 129 ? 5.722 -2.732 17.879 1.00 87.44 129 ARG A N 1
ATOM 1012 C CA . ARG A 1 129 ? 5.425 -2.099 16.597 1.00 87.44 129 ARG A CA 1
ATOM 1013 C C . ARG A 1 129 ? 5.976 -0.685 16.492 1.00 87.44 129 ARG A C 1
ATOM 1015 O O . ARG A 1 129 ? 6.500 -0.325 15.439 1.00 87.44 129 ARG A O 1
ATOM 1022 N N . LEU A 1 130 ? 5.901 0.113 17.561 1.00 90.31 130 LEU A N 1
ATOM 1023 C CA . LEU A 1 130 ? 6.520 1.442 17.581 1.00 90.31 130 LEU A CA 1
ATOM 1024 C C . LEU A 1 130 ? 8.027 1.345 17.323 1.00 90.31 130 LEU A C 1
ATOM 1026 O O . LEU A 1 130 ? 8.568 2.082 16.498 1.00 90.31 130 LEU A O 1
ATOM 1030 N N . ARG A 1 131 ? 8.706 0.412 17.997 1.00 89.31 131 ARG A N 1
ATOM 1031 C CA . ARG A 1 131 ? 10.136 0.157 17.800 1.00 89.31 131 ARG A CA 1
ATOM 1032 C C . ARG A 1 131 ? 10.440 -0.226 16.353 1.00 89.31 131 ARG A C 1
ATOM 1034 O O . ARG A 1 131 ? 11.418 0.266 15.792 1.00 89.31 131 ARG A O 1
ATOM 1041 N N . ASP A 1 132 ? 9.617 -1.066 15.735 1.00 88.44 132 ASP A N 1
ATOM 1042 C CA . ASP A 1 132 ? 9.814 -1.477 14.344 1.00 88.44 132 ASP A CA 1
ATOM 1043 C C . ASP A 1 132 ? 9.578 -0.322 13.362 1.00 88.44 132 ASP A C 1
ATOM 1045 O O . ASP A 1 132 ? 10.373 -0.120 12.441 1.00 88.44 132 ASP A O 1
ATOM 1049 N N . PHE A 1 133 ? 8.562 0.507 13.605 1.00 89.00 133 PHE A N 1
ATOM 1050 C CA . PHE A 1 133 ? 8.305 1.720 12.828 1.00 89.00 133 PHE A CA 1
ATOM 1051 C C . PHE A 1 133 ? 9.469 2.713 12.932 1.00 89.00 133 PHE A C 1
ATOM 1053 O O . PHE A 1 133 ? 9.912 3.239 11.911 1.00 89.00 133 PHE A O 1
ATOM 1060 N N . LEU A 1 134 ? 10.015 2.924 14.135 1.00 88.69 134 LEU A N 1
ATOM 1061 C CA . LEU A 1 134 ? 11.175 3.792 14.354 1.00 88.69 134 LEU A CA 1
ATOM 1062 C C . LEU A 1 134 ? 12.430 3.260 13.658 1.00 88.69 134 LEU A C 1
ATOM 1064 O O . LEU A 1 134 ? 13.136 4.029 13.009 1.00 88.69 134 LEU A O 1
ATOM 1068 N N . ARG A 1 135 ? 12.691 1.949 13.726 1.00 87.75 135 ARG A N 1
ATOM 1069 C CA . ARG A 1 135 ? 13.813 1.320 13.009 1.00 87.75 135 ARG A CA 1
ATOM 1070 C C . ARG A 1 135 ? 13.703 1.532 11.504 1.00 87.75 135 ARG A C 1
ATOM 1072 O O . ARG A 1 135 ? 14.686 1.891 10.860 1.00 87.75 135 ARG A O 1
ATOM 1079 N N . LEU A 1 136 ? 12.515 1.334 10.938 1.00 85.38 136 LEU A N 1
ATOM 1080 C CA . LEU A 1 136 ? 12.275 1.544 9.512 1.00 85.38 136 LEU A CA 1
ATOM 1081 C C . LEU A 1 136 ? 12.394 3.022 9.125 1.00 85.38 136 LEU A C 1
ATOM 1083 O O . LEU A 1 136 ? 13.051 3.337 8.137 1.00 85.38 136 LEU A O 1
ATOM 1087 N N . ALA A 1 137 ? 11.846 3.938 9.922 1.00 86.62 137 ALA A N 1
ATOM 1088 C CA . ALA A 1 137 ? 11.991 5.375 9.703 1.00 86.62 137 ALA A CA 1
ATOM 1089 C C . ALA A 1 137 ? 13.459 5.835 9.768 1.00 86.62 137 ALA A C 1
ATOM 1091 O O . ALA A 1 137 ? 13.888 6.664 8.966 1.00 86.62 137 ALA A O 1
ATOM 1092 N N . GLN A 1 138 ? 14.261 5.264 10.673 1.00 84.19 138 GLN A N 1
ATOM 1093 C CA . GLN A 1 138 ? 15.702 5.520 10.747 1.00 84.19 138 GLN A CA 1
ATOM 1094 C C . GLN A 1 138 ? 16.447 5.014 9.510 1.00 84.19 138 GLN A C 1
ATOM 1096 O O . GLN A 1 138 ? 17.350 5.701 9.030 1.00 84.19 138 GLN A O 1
ATOM 1101 N N . LYS A 1 139 ? 16.055 3.865 8.940 1.00 79.19 139 LYS A N 1
ATOM 1102 C CA . LYS A 1 139 ? 16.624 3.401 7.664 1.00 79.19 139 LYS A CA 1
ATOM 1103 C C . LYS A 1 139 ? 16.414 4.417 6.542 1.00 79.19 139 LYS A C 1
ATOM 1105 O O . LYS A 1 139 ? 17.302 4.560 5.717 1.00 79.19 139 LYS A O 1
ATOM 1110 N N . ALA A 1 140 ? 15.319 5.181 6.556 1.00 70.25 140 ALA A N 1
ATOM 1111 C CA . ALA A 1 140 ? 15.073 6.253 5.585 1.00 70.25 140 ALA A CA 1
ATOM 1112 C C . ALA A 1 140 ? 16.062 7.427 5.681 1.00 70.25 140 ALA A C 1
ATOM 1114 O O . ALA A 1 140 ? 16.192 8.203 4.737 1.00 70.25 140 ALA A O 1
ATOM 1115 N N . ALA A 1 141 ? 16.729 7.607 6.829 1.00 59.25 141 ALA A N 1
ATOM 1116 C CA . ALA A 1 141 ? 17.795 8.596 6.977 1.00 59.25 141 ALA A CA 1
ATOM 1117 C C . ALA A 1 141 ? 19.098 8.146 6.291 1.00 59.25 141 ALA A C 1
ATOM 1119 O O . ALA A 1 141 ? 19.928 8.988 5.948 1.00 59.25 141 ALA A O 1
ATOM 1120 N N . ARG A 1 142 ? 19.268 6.836 6.055 1.00 57.41 142 ARG A N 1
ATOM 1121 C CA . ARG A 1 142 ? 20.311 6.294 5.177 1.00 57.41 142 ARG A CA 1
ATOM 1122 C C . ARG A 1 142 ? 19.782 6.279 3.740 1.00 57.41 142 ARG A C 1
ATOM 1124 O O . ARG A 1 142 ? 18.615 5.991 3.494 1.00 57.41 142 ARG A O 1
ATOM 1131 N N . LYS A 1 143 ? 20.631 6.638 2.777 1.00 50.44 143 LYS A N 1
ATOM 1132 C CA . LYS A 1 143 ? 20.267 6.679 1.354 1.00 50.44 143 LYS A CA 1
ATOM 1133 C C . LYS A 1 143 ? 19.778 5.289 0.919 1.00 50.44 143 LYS A C 1
ATOM 1135 O O . LYS A 1 143 ? 20.501 4.317 1.108 1.00 50.44 143 LYS A O 1
ATOM 1140 N N . TYR A 1 144 ? 18.566 5.200 0.365 1.00 54.09 144 TYR A N 1
ATOM 1141 C CA . TYR A 1 144 ? 18.059 3.959 -0.224 1.00 54.09 144 TYR A CA 1
ATOM 1142 C C . TYR A 1 144 ? 18.959 3.562 -1.401 1.00 54.09 144 TYR A C 1
ATOM 1144 O O . TYR A 1 144 ? 19.055 4.307 -2.378 1.00 54.09 144 TYR A O 1
ATOM 1152 N N . ASP A 1 145 ? 19.632 2.419 -1.276 1.00 56.84 145 ASP A N 1
ATOM 1153 C CA . ASP A 1 145 ? 20.425 1.800 -2.335 1.00 56.84 145 ASP A CA 1
ATOM 1154 C C . ASP A 1 145 ? 19.711 0.515 -2.792 1.00 56.84 145 ASP A C 1
ATOM 1156 O O . ASP A 1 145 ? 19.681 -0.464 -2.039 1.00 56.84 145 ASP A O 1
ATOM 1160 N N . PRO A 1 146 ? 19.095 0.501 -3.989 1.00 55.06 146 PRO A N 1
ATOM 1161 C CA . PRO A 1 146 ? 18.353 -0.655 -4.488 1.00 55.06 146 PRO A CA 1
ATOM 1162 C C . PRO A 1 146 ? 19.239 -1.881 -4.773 1.00 55.06 146 PRO A C 1
ATOM 1164 O O . PRO A 1 146 ? 18.701 -2.972 -4.936 1.00 55.06 146 PRO A O 1
ATOM 1167 N N . SER A 1 147 ? 20.572 -1.736 -4.804 1.00 59.47 147 SER A N 1
ATOM 1168 C CA . SER A 1 147 ? 21.510 -2.846 -5.042 1.00 59.47 147 SER A CA 1
ATOM 1169 C C . SER A 1 147 ? 21.877 -3.645 -3.781 1.00 59.47 147 SER A C 1
ATOM 1171 O O . SER A 1 147 ? 22.459 -4.727 -3.876 1.00 59.47 147 SER A O 1
ATOM 1173 N N . MET A 1 148 ? 21.518 -3.149 -2.592 1.00 52.06 148 MET A N 1
ATOM 1174 C CA . MET A 1 148 ? 21.869 -3.779 -1.317 1.00 52.06 148 MET A CA 1
ATOM 1175 C C . MET A 1 148 ? 20.844 -4.853 -0.926 1.00 52.06 148 MET A C 1
ATOM 1177 O O . MET A 1 148 ? 19.697 -4.558 -0.592 1.00 52.06 148 MET A O 1
ATOM 1181 N N . SER A 1 149 ? 21.261 -6.123 -0.937 1.00 51.16 149 SER A N 1
ATOM 1182 C CA . SER A 1 149 ? 20.461 -7.237 -0.403 1.00 51.16 149 SER A CA 1
ATOM 1183 C C . SER A 1 149 ? 20.405 -7.209 1.138 1.00 51.16 149 SER A C 1
ATOM 1185 O O . SER A 1 149 ? 21.402 -6.906 1.788 1.00 51.16 149 SER A O 1
ATOM 1187 N N . GLU A 1 150 ? 19.260 -7.571 1.740 1.00 53.66 150 GLU A N 1
ATOM 1188 C CA . GLU A 1 150 ? 18.981 -7.519 3.199 1.00 53.66 150 GLU A CA 1
ATOM 1189 C C . GLU A 1 150 ? 19.939 -8.340 4.099 1.00 53.66 150 GLU A C 1
ATOM 1191 O O . GLU A 1 150 ? 19.820 -8.308 5.327 1.00 53.66 150 GLU A O 1
ATOM 1196 N N . VAL A 1 151 ? 20.876 -9.094 3.520 1.00 50.50 151 VAL A N 1
ATOM 1197 C CA . VAL A 1 151 ? 21.757 -10.028 4.237 1.00 50.50 151 VAL A CA 1
ATOM 1198 C C . VAL A 1 151 ? 22.817 -9.298 5.079 1.00 50.50 151 VAL A C 1
ATOM 1200 O O . VAL A 1 151 ? 23.190 -9.798 6.139 1.00 50.50 151 VAL A O 1
ATOM 1203 N N . ASP A 1 152 ? 23.232 -8.091 4.683 1.00 48.69 152 ASP A N 1
ATOM 1204 C CA . ASP A 1 152 ? 24.363 -7.373 5.305 1.00 48.69 152 ASP A CA 1
ATOM 1205 C C . ASP A 1 152 ? 23.955 -6.448 6.482 1.00 48.69 152 ASP A C 1
ATOM 1207 O O . ASP A 1 152 ? 24.766 -6.005 7.299 1.00 48.69 152 ASP A O 1
ATOM 1211 N N . ASP A 1 153 ? 22.653 -6.192 6.638 1.00 52.19 153 ASP A N 1
ATOM 1212 C CA . ASP A 1 153 ? 22.118 -5.194 7.577 1.00 52.19 153 ASP A CA 1
ATOM 1213 C C . ASP A 1 153 ? 22.084 -5.684 9.041 1.00 52.19 153 ASP A C 1
ATOM 1215 O O . ASP A 1 153 ? 22.214 -4.900 9.984 1.00 52.19 153 ASP A O 1
ATOM 1219 N N . LYS A 1 154 ? 21.927 -6.995 9.274 1.00 49.22 154 LYS A N 1
ATOM 1220 C CA . LYS A 1 154 ? 21.801 -7.547 10.641 1.00 49.22 154 LYS A CA 1
ATOM 1221 C C . LYS A 1 154 ? 23.107 -7.457 11.440 1.00 49.22 154 LYS A C 1
ATOM 1223 O O . LYS A 1 154 ? 23.075 -7.272 12.661 1.00 49.22 154 LYS A O 1
ATOM 1228 N N . ALA A 1 155 ? 24.252 -7.566 10.769 1.00 56.06 155 ALA A N 1
ATOM 1229 C CA . ALA A 1 155 ? 25.571 -7.519 11.399 1.00 56.06 155 ALA A CA 1
ATOM 1230 C C . ALA A 1 155 ? 25.998 -6.088 11.779 1.00 56.06 155 ALA A C 1
ATOM 1232 O O . ALA A 1 155 ? 26.649 -5.884 12.803 1.00 56.06 155 ALA A O 1
ATOM 1233 N N . SER A 1 156 ? 25.605 -5.084 10.991 1.00 53.22 156 SER A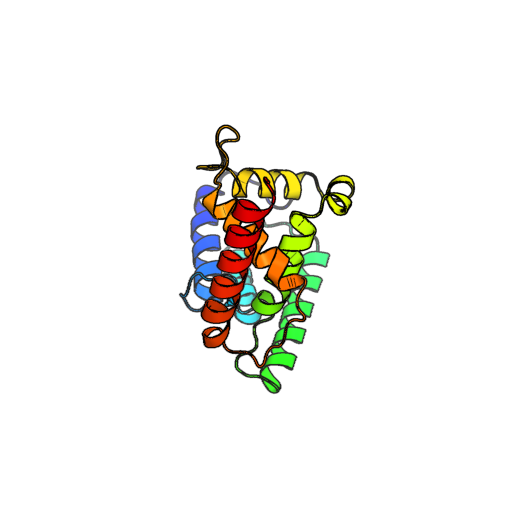 N 1
ATOM 1234 C CA . SER A 1 156 ? 25.945 -3.682 11.264 1.00 53.22 156 SER A CA 1
ATOM 1235 C C . SER A 1 156 ? 25.049 -3.067 12.348 1.00 53.22 156 SER A C 1
ATOM 1237 O O . SER A 1 156 ? 25.542 -2.383 13.246 1.00 53.22 156 SER A O 1
ATOM 1239 N N . LEU A 1 157 ? 23.747 -3.382 12.334 1.00 56.19 157 LEU A N 1
ATOM 1240 C CA . LEU A 1 157 ? 22.779 -2.915 13.336 1.00 56.19 157 LEU A CA 1
ATOM 1241 C C . LEU A 1 157 ? 23.044 -3.502 14.731 1.00 56.19 157 LEU A C 1
ATOM 1243 O O . LEU A 1 157 ? 22.898 -2.803 15.736 1.00 56.19 157 LEU A O 1
ATOM 1247 N N . SER A 1 158 ? 23.460 -4.771 14.807 1.00 61.19 158 SER A N 1
ATOM 1248 C CA . SER A 1 158 ? 23.825 -5.408 16.079 1.00 61.19 158 SER A CA 1
ATOM 1249 C C . SER A 1 158 ? 25.067 -4.769 16.702 1.00 61.19 158 SER A C 1
ATOM 1251 O O . SER A 1 158 ? 25.042 -4.450 17.889 1.00 61.19 158 SER A O 1
ATOM 1253 N N . ARG A 1 159 ? 26.105 -4.478 15.906 1.00 65.94 159 ARG A N 1
ATOM 1254 C CA . ARG A 1 159 ? 27.299 -3.751 16.375 1.00 65.94 159 ARG A CA 1
ATOM 1255 C C . ARG A 1 159 ? 26.957 -2.360 16.905 1.00 65.94 159 ARG A C 1
ATOM 1257 O O . ARG A 1 159 ? 27.370 -2.011 18.004 1.00 65.94 159 ARG A O 1
ATOM 1264 N N . GLN A 1 160 ? 26.123 -1.614 16.182 1.00 69.31 160 GLN A N 1
ATOM 1265 C CA . GLN A 1 160 ? 25.736 -0.259 16.579 1.00 69.31 160 GLN A CA 1
ATOM 1266 C C . GLN A 1 160 ? 24.878 -0.236 17.859 1.00 69.31 160 GLN A C 1
ATOM 1268 O O . GLN A 1 160 ? 25.005 0.664 18.684 1.00 69.31 160 GLN A O 1
ATOM 1273 N N . THR A 1 161 ? 24.033 -1.252 18.065 1.00 66.12 161 THR A N 1
ATOM 1274 C CA . THR A 1 16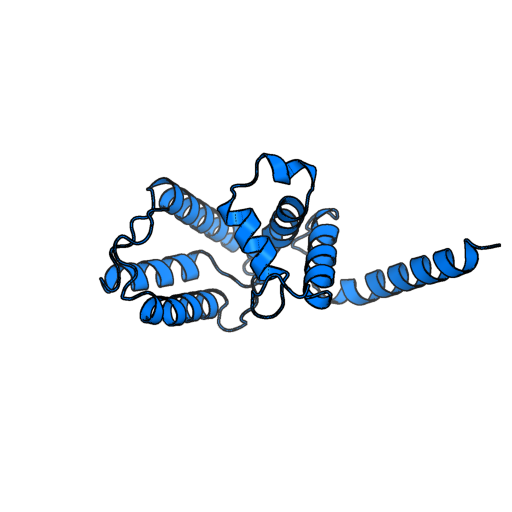1 ? 23.228 -1.388 19.293 1.00 66.12 161 THR A CA 1
ATOM 1275 C C . THR A 1 161 ? 24.101 -1.723 20.508 1.00 66.12 161 THR A C 1
ATOM 1277 O O . THR A 1 161 ? 23.853 -1.214 21.599 1.00 66.12 161 THR A O 1
ATOM 1280 N N . ILE A 1 162 ? 25.143 -2.541 20.320 1.00 74.69 162 ILE A N 1
ATOM 1281 C CA . ILE A 1 162 ? 26.115 -2.871 21.373 1.00 74.69 162 ILE A CA 1
ATOM 1282 C C . ILE A 1 162 ? 26.929 -1.633 21.759 1.00 74.69 162 ILE A C 1
ATOM 1284 O O . ILE A 1 162 ? 27.084 -1.364 22.946 1.00 74.69 162 ILE A O 1
ATOM 1288 N N . GLU A 1 163 ? 27.391 -0.842 20.788 1.00 70.81 163 GLU A N 1
ATOM 1289 C CA . GLU A 1 163 ? 28.129 0.398 21.070 1.00 70.81 163 GLU A CA 1
ATOM 1290 C C . GLU A 1 163 ? 27.289 1.410 21.853 1.00 70.81 163 GLU A C 1
ATOM 1292 O O . GLU A 1 163 ? 27.763 1.954 22.848 1.00 70.81 163 GLU A O 1
ATOM 1297 N N . LEU A 1 164 ? 26.021 1.603 21.477 1.00 71.56 164 LEU A N 1
ATOM 1298 C CA . LEU A 1 164 ? 25.103 2.480 22.212 1.00 71.56 164 LEU A CA 1
ATOM 1299 C C . LEU A 1 164 ? 24.858 1.995 23.648 1.00 71.56 164 LEU A C 1
ATOM 1301 O O . LEU A 1 164 ? 24.768 2.807 24.567 1.00 71.56 164 LEU A O 1
ATOM 1305 N N . PHE A 1 165 ? 24.781 0.678 23.862 1.00 73.00 165 PHE A N 1
ATOM 1306 C CA . PHE A 1 165 ? 24.628 0.095 25.195 1.00 73.00 165 PHE A CA 1
ATOM 1307 C C . PHE A 1 165 ? 25.889 0.275 26.054 1.00 73.00 165 PHE A C 1
ATOM 1309 O O . PHE A 1 165 ? 25.795 0.663 27.217 1.00 73.00 165 PHE A O 1
ATOM 1316 N N . VAL A 1 166 ? 27.076 0.066 25.478 1.00 75.12 166 VAL A N 1
ATOM 1317 C CA . VAL A 1 166 ? 28.360 0.300 26.160 1.00 75.12 166 VAL A CA 1
ATOM 1318 C C . VAL A 1 166 ? 28.537 1.781 26.496 1.00 75.12 166 VAL A C 1
ATOM 1320 O O . VAL A 1 166 ? 28.938 2.114 27.612 1.00 75.12 166 VAL A O 1
ATOM 1323 N N . GLN A 1 167 ? 28.174 2.677 25.579 1.00 73.00 167 GLN A N 1
ATOM 1324 C CA . GLN A 1 167 ? 28.221 4.122 25.792 1.00 73.00 167 GLN A CA 1
ATOM 1325 C C . GLN A 1 167 ? 27.247 4.566 26.891 1.00 73.00 167 GLN A C 1
ATOM 1327 O O . GLN A 1 167 ? 27.593 5.393 27.729 1.00 73.00 167 GLN A O 1
ATOM 1332 N N . PHE A 1 168 ? 26.052 3.975 26.951 1.00 77.00 168 PHE A N 1
ATOM 1333 C CA . PHE A 1 168 ? 25.101 4.222 28.032 1.00 77.00 168 PHE A CA 1
ATOM 1334 C C . PHE A 1 168 ? 25.637 3.767 29.399 1.00 77.00 168 PHE A C 1
ATOM 1336 O O . PHE A 1 168 ? 25.543 4.517 30.370 1.00 77.00 168 PHE A O 1
ATOM 1343 N N . LEU A 1 169 ? 26.247 2.578 29.475 1.00 74.25 169 LEU A N 1
ATOM 1344 C CA . LEU A 1 169 ? 26.829 2.055 30.718 1.00 74.25 169 LEU A CA 1
ATOM 1345 C C . LEU A 1 169 ? 28.045 2.854 31.202 1.00 74.25 169 LEU A C 1
ATOM 1347 O O . LEU A 1 169 ? 28.299 2.911 32.400 1.00 74.25 169 LEU A O 1
ATOM 1351 N N . THR A 1 170 ? 28.782 3.483 30.289 1.00 80.19 170 THR A N 1
ATOM 1352 C CA . THR A 1 170 ? 29.978 4.278 30.609 1.00 80.19 170 THR A CA 1
ATOM 1353 C C . THR A 1 170 ? 29.693 5.772 30.790 1.00 80.19 170 THR A C 1
ATOM 1355 O O . THR A 1 170 ? 30.526 6.482 31.338 1.00 80.19 170 THR A O 1
ATOM 1358 N N . SER A 1 171 ? 28.503 6.256 30.412 1.00 68.19 171 SER A N 1
ATOM 1359 C CA . SER A 1 171 ? 28.097 7.668 30.527 1.00 68.19 171 SER A CA 1
ATOM 1360 C C . SER A 1 171 ? 27.584 8.075 31.922 1.00 68.19 171 SER A C 1
ATOM 1362 O O . SER A 1 171 ? 27.145 9.214 32.103 1.00 68.19 171 SER A O 1
ATOM 1364 N N . ARG A 1 172 ? 27.623 7.183 32.918 1.00 54.00 172 ARG A N 1
ATOM 1365 C CA . ARG A 1 172 ? 27.453 7.536 34.337 1.00 54.00 172 ARG A CA 1
ATOM 1366 C C . ARG A 1 172 ? 28.660 7.068 35.147 1.00 54.00 172 ARG A C 1
ATOM 1368 O O . ARG A 1 172 ? 28.597 6.061 35.847 1.00 54.00 172 ARG A O 1
ATOM 1375 N N . ALA A 1 173 ? 29.730 7.844 35.042 1.00 47.12 173 ALA A N 1
ATOM 1376 C CA . ALA A 1 173 ? 30.768 8.020 36.048 1.00 47.12 173 ALA A CA 1
ATOM 1377 C C . ALA A 1 173 ? 31.143 9.505 36.057 1.00 47.12 173 ALA A C 1
ATOM 1379 O O . ALA A 1 173 ? 31.235 10.075 34.945 1.00 47.12 173 ALA A O 1
#

InterPro domains:
  IPR050154 UbiB protein kinase [PTHR10566] (1-160)

Solvent-accessible surface area (backbone atoms only — not comparable to full-atom values): 9918 Å² total; per-residue (Å²): 137,69,45,59,86,67,72,88,55,47,82,66,45,54,61,51,56,50,49,31,53,28,57,16,19,73,66,70,67,41,70,54,50,33,36,55,62,50,36,49,53,40,52,50,52,57,53,68,69,62,76,53,74,66,46,71,62,67,67,56,57,53,49,53,52,51,52,28,51,54,44,54,57,46,35,77,79,36,80,85,64,35,65,42,46,70,45,47,23,48,55,45,32,54,72,68,35,74,87,41,55,85,76,48,54,69,70,56,55,52,47,50,53,36,68,37,14,51,97,47,41,95,84,44,73,33,62,69,57,47,52,52,47,51,53,39,20,53,50,47,76,43,82,88,57,94,84,66,66,81,81,65,54,64,65,54,54,51,52,54,54,50,51,54,51,52,50,58,68,62,71,74,120

Secondary structure (DSSP, 8-state):
--SBS--TTHHHHHHHHHHHHHHHTTT---GGG--HHHHHHHHHHHHHT-SS-B---HHHHHHHHHHHHHHHHHHTT-TT--HHHHHHHHHHHHHH-HHHHTTS-HHHHHHHHHHSBGGG-TTSB-HHHHHHHHHHHHHTTS---TT--TTSHHHHHHHHHHHHHHHHHHS--

Radius of gyration: 19.5 Å; Cα contacts (8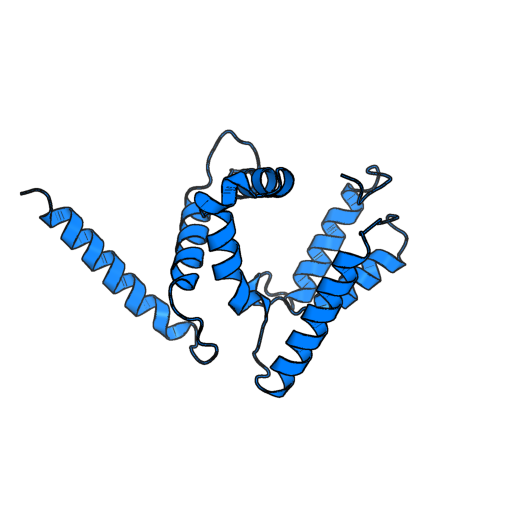 Å, |Δi|>4): 140; chains: 1; bounding box: 55×34×53 Å

pLDDT: mean 79.12, std 12.74, range [44.53, 94.62]

Sequence (173 aa):
MGFLKDTTQIDQLIPRLRAALMNATGGSGKASDVNFARLQAELDDISRENVLRFSTPPFFTVIIRSLTILEGVALSVDPAFKLVRGAYPYVLRQLLSPEDQVRMPAALQKLLKRLLTVNGEEREIDWERLRDFLRLAQKAARKYDPSMSEVDDKASLSRQTIELFVQFLTSRA

Foldseek 3Di:
DPQFPDCPLVVVVVVLLQVQCCVQQVNPNDQLSGQLVSSVVSVVVVCVVPSTPGDDDVVVVVVSVVVNVVQVVVCVVPVSDDPSNLCVLVVLLLLPDPVNPVVDDPVSVLVVCLQQADVSDNPHGPPVSVVVSVVSVVVNVPDDDPPDDPPPPVVVVVVVVVVVVVCVVVVPD

Mean predicted aligned error: 11.29 Å